Protein AF-A0A6H1TT86-F1 (afdb_monomer_lite)

Sequence (117 aa):
MGYKFLSAMGIAVNMAFFPFTAIAQEIPSELSEGMPYSEARELILEEGWQAPDLRPSNPLNGSEDYQEIENCSGTGVGYCRGYFVNADGDRLVVITVNGSENPDLSSWWIETEKEEF

Radius of gyration: 23.82 Å; chains: 1; bounding box: 59×49×69 Å

pLDDT: mean 82.72, std 16.74, range [40.38, 98.19]

Organism: NCBI:txid2064643

Structure (mmCIF, N/CA/C/O backbone):
data_AF-A0A6H1TT86-F1
#
_entry.id   AF-A0A6H1TT86-F1
#
loop_
_atom_site.group_PDB
_atom_site.id
_atom_site.type_symbol
_atom_site.label_atom_id
_atom_site.label_alt_id
_atom_site.label_comp_id
_atom_site.label_asym_id
_atom_site.label_entity_id
_atom_site.label_seq_id
_atom_site.pdbx_PDB_ins_code
_atom_site.Cartn_x
_atom_site.Cartn_y
_atom_site.Cartn_z
_atom_site.occupancy
_atom_site.B_iso_or_equiv
_atom_site.auth_seq_id
_atom_site.auth_comp_id
_atom_site.auth_asym_id
_atom_site.auth_atom_id
_atom_site.pdbx_PDB_model_num
ATOM 1 N N . MET A 1 1 ? -48.941 -37.033 51.878 1.00 40.38 1 MET A N 1
ATOM 2 C CA . MET A 1 1 ? -48.158 -37.487 50.709 1.00 40.38 1 MET A CA 1
ATOM 3 C C . MET A 1 1 ? -47.507 -36.271 50.056 1.00 40.38 1 MET A C 1
ATOM 5 O O . MET A 1 1 ? -48.226 -35.413 49.575 1.00 40.38 1 MET A O 1
ATOM 9 N N . GLY A 1 2 ? -46.175 -36.188 50.143 1.00 42.03 2 GLY A N 1
ATOM 10 C CA . GLY A 1 2 ? -45.236 -35.492 49.247 1.00 42.03 2 GLY A CA 1
ATOM 11 C C . GLY A 1 2 ? -45.553 -34.097 48.696 1.00 42.03 2 GLY A C 1
ATOM 12 O O . GLY A 1 2 ? -46.149 -33.967 47.636 1.00 42.03 2 GLY A O 1
ATOM 13 N N . TYR A 1 3 ? -44.974 -33.074 49.318 1.00 49.47 3 TYR A 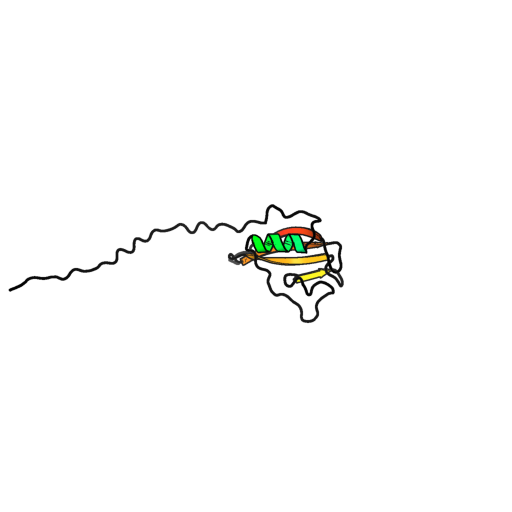N 1
ATOM 14 C CA . TYR A 1 3 ? -44.576 -31.822 48.666 1.00 49.47 3 TYR A CA 1
ATOM 15 C C . TYR A 1 3 ? -43.263 -32.060 47.921 1.00 49.47 3 TYR A C 1
ATOM 17 O O . TYR A 1 3 ? -42.302 -32.457 48.577 1.00 49.47 3 TYR A O 1
ATOM 25 N N . LYS A 1 4 ? -43.194 -31.763 46.617 1.00 47.34 4 LYS A N 1
ATOM 26 C CA . LYS A 1 4 ? -41.954 -31.322 45.953 1.00 47.34 4 LYS A CA 1
ATOM 27 C C . LYS A 1 4 ? -42.287 -30.369 44.806 1.00 47.34 4 LYS A C 1
ATOM 29 O O . LYS A 1 4 ? -42.551 -30.780 43.683 1.00 47.34 4 LYS A O 1
ATOM 34 N N . PHE A 1 5 ? -42.250 -29.082 45.134 1.00 51.34 5 PHE A N 1
ATOM 35 C CA . PHE A 1 5 ? -41.938 -28.024 44.184 1.00 51.34 5 PHE A CA 1
ATOM 36 C C . PHE A 1 5 ? -40.547 -28.318 43.600 1.00 51.34 5 PHE A C 1
ATOM 38 O O . PHE A 1 5 ? -39.573 -28.393 44.345 1.00 51.34 5 PHE A O 1
ATOM 45 N N . LEU A 1 6 ? -40.454 -28.514 42.287 1.00 51.59 6 LEU A N 1
ATOM 46 C CA . LEU A 1 6 ? -39.203 -28.386 41.534 1.00 51.59 6 LEU A CA 1
ATOM 47 C C . LEU A 1 6 ? -39.274 -26.994 40.899 1.00 51.59 6 LEU A C 1
ATOM 49 O O . LEU A 1 6 ? -40.033 -26.769 39.967 1.00 51.59 6 LEU A O 1
ATOM 53 N N . SER A 1 7 ? -38.816 -25.979 41.629 1.00 47.16 7 SER A N 1
ATOM 54 C CA . SER A 1 7 ? -37.470 -25.410 41.501 1.00 47.16 7 SER A CA 1
ATOM 55 C C . SER A 1 7 ? -37.233 -24.866 40.094 1.00 47.16 7 SER A C 1
ATOM 57 O O . SER A 1 7 ? -36.754 -25.564 39.206 1.00 47.16 7 SER A O 1
ATOM 59 N N . ALA A 1 8 ? -37.586 -23.591 39.929 1.00 55.34 8 ALA A N 1
ATOM 60 C CA . ALA A 1 8 ? -37.200 -22.769 38.800 1.00 55.34 8 ALA A CA 1
ATOM 61 C C . ALA A 1 8 ? -35.668 -22.737 38.693 1.00 55.34 8 ALA A C 1
ATOM 63 O O . ALA A 1 8 ? -34.990 -22.196 39.565 1.00 55.34 8 ALA A O 1
ATOM 64 N N . MET A 1 9 ? -35.114 -23.301 37.622 1.00 52.28 9 MET A N 1
ATOM 65 C CA . MET A 1 9 ? -33.766 -22.949 37.183 1.00 52.28 9 MET A CA 1
ATOM 66 C C . MET A 1 9 ? -33.862 -21.617 36.440 1.00 52.28 9 MET A C 1
ATOM 68 O O . MET A 1 9 ? -34.032 -21.569 35.226 1.00 52.28 9 MET A O 1
ATOM 72 N N . GLY A 1 10 ? -33.810 -20.521 37.197 1.00 52.03 10 GLY A N 1
ATOM 73 C CA . GLY A 1 10 ? -33.502 -19.214 36.637 1.00 52.03 10 GLY A CA 1
ATOM 74 C C . GLY A 1 10 ? -32.053 -19.227 36.163 1.00 52.03 10 GLY A C 1
ATOM 75 O O . GLY A 1 10 ? -31.139 -19.336 36.978 1.00 52.03 10 GLY A O 1
ATOM 76 N N . ILE A 1 11 ? -31.836 -19.141 34.852 1.00 59.72 11 ILE A N 1
ATOM 77 C CA . ILE A 1 11 ? -30.513 -18.844 34.305 1.00 59.72 11 ILE A CA 1
ATOM 78 C C . ILE A 1 11 ? -30.256 -17.374 34.636 1.00 59.72 11 ILE A C 1
ATOM 80 O O . ILE A 1 11 ? -30.759 -16.477 33.963 1.00 59.72 11 ILE A O 1
ATOM 84 N N . ALA A 1 12 ? -29.511 -17.118 35.709 1.00 57.47 12 ALA A N 1
ATOM 85 C CA . ALA A 1 12 ? -28.908 -15.816 35.931 1.00 57.47 12 ALA A CA 1
ATOM 86 C C . ALA A 1 12 ? -27.819 -15.643 34.866 1.00 57.47 12 ALA A C 1
ATOM 88 O O . ALA A 1 12 ? -26.670 -16.039 35.059 1.00 57.47 12 ALA A O 1
ATOM 89 N N . VAL A 1 13 ? -28.198 -15.109 33.704 1.00 59.50 13 VAL A N 1
ATOM 90 C CA . VAL A 1 13 ? -27.231 -14.587 32.741 1.00 59.50 13 VAL A CA 1
ATOM 91 C C . VAL A 1 13 ? -26.597 -13.381 33.425 1.00 59.50 13 VAL A C 1
ATOM 93 O O . VAL A 1 13 ? -27.159 -12.290 33.430 1.00 59.50 13 VAL A O 1
ATOM 96 N N . ASN A 1 14 ? -25.455 -13.594 34.080 1.00 54.38 14 ASN A N 1
ATOM 97 C CA . ASN A 1 14 ? -24.563 -12.510 34.464 1.00 54.38 14 ASN A CA 1
ATOM 98 C C . ASN A 1 14 ? -24.122 -11.840 33.159 1.00 54.38 14 ASN A C 1
ATOM 100 O O . ASN A 1 14 ? -23.162 -12.278 32.527 1.00 54.38 14 ASN A O 1
ATOM 104 N N . MET A 1 15 ? -24.863 -10.819 32.721 1.00 63.34 15 MET A N 1
ATOM 105 C CA . MET A 1 15 ? -24.419 -9.867 31.708 1.00 63.34 15 MET A CA 1
ATOM 106 C C . MET A 1 15 ? -23.235 -9.110 32.305 1.00 63.34 15 MET A C 1
ATOM 108 O O . MET A 1 15 ? -23.371 -8.008 32.831 1.00 63.34 15 MET A O 1
ATOM 112 N N . ALA A 1 16 ? -22.058 -9.731 32.262 1.00 63.94 16 ALA A N 1
ATOM 113 C CA . ALA A 1 16 ? -20.820 -8.987 32.261 1.00 63.94 16 ALA A CA 1
ATOM 114 C C . ALA A 1 16 ? -20.870 -8.127 30.994 1.00 63.94 16 ALA A C 1
ATOM 116 O O . ALA A 1 16 ? -20.661 -8.618 29.886 1.00 63.94 16 ALA A O 1
ATOM 117 N N . PHE A 1 17 ? -21.256 -6.862 31.165 1.00 61.78 17 PHE A N 1
ATOM 118 C CA . PHE A 1 17 ? -21.043 -5.806 30.187 1.00 61.78 17 PHE A CA 1
ATOM 119 C C . PHE A 1 17 ? -19.524 -5.683 30.043 1.00 61.78 17 PHE A C 1
ATOM 121 O O . PHE A 1 17 ? -18.879 -4.925 30.763 1.00 61.78 17 PHE A O 1
ATOM 128 N N . PHE A 1 18 ? -18.931 -6.515 29.189 1.00 64.44 18 PHE A N 1
ATOM 129 C CA . PHE A 1 18 ? -17.590 -6.261 28.699 1.00 64.44 18 PHE A CA 1
ATOM 130 C C . PHE A 1 18 ? -17.713 -4.989 27.865 1.00 64.44 18 PHE A C 1
ATOM 132 O O . PHE A 1 18 ? -18.443 -5.010 26.870 1.00 64.44 18 PHE A O 1
ATOM 139 N N . PRO A 1 19 ? -17.108 -3.860 28.279 1.00 57.41 19 PRO A N 1
ATOM 140 C CA . PRO A 1 19 ? -17.035 -2.723 27.388 1.00 57.41 19 PRO A CA 1
ATOM 141 C C . PRO A 1 19 ? -16.298 -3.220 26.145 1.00 57.41 19 PRO A C 1
ATOM 143 O O . PRO A 1 19 ? -15.146 -3.642 26.238 1.00 57.41 19 PRO A O 1
ATOM 146 N N . PHE A 1 20 ? -16.979 -3.221 25.000 1.00 63.59 20 PHE A N 1
ATOM 147 C CA . PHE A 1 20 ? -16.299 -3.238 23.715 1.00 63.59 20 PHE A CA 1
ATOM 148 C C . PHE A 1 20 ? -15.528 -1.925 23.657 1.00 63.59 20 PHE A C 1
ATOM 150 O O . PHE A 1 20 ? -16.052 -0.888 23.257 1.00 63.59 20 PHE A O 1
ATOM 157 N N . THR A 1 21 ? -14.310 -1.930 24.185 1.00 59.62 21 THR A N 1
ATOM 158 C CA . THR A 1 21 ? -13.358 -0.873 23.896 1.00 59.62 21 THR A CA 1
ATOM 159 C C . THR A 1 21 ? -13.057 -1.014 22.415 1.00 59.62 21 THR A C 1
ATOM 161 O O . THR A 1 21 ? -12.434 -1.996 22.018 1.00 59.62 21 THR A O 1
ATOM 164 N N . ALA A 1 22 ? -13.577 -0.093 21.607 1.00 66.50 22 ALA A N 1
ATOM 165 C CA . ALA A 1 22 ? -13.208 0.016 20.206 1.00 66.50 22 ALA A CA 1
ATOM 166 C C . ALA A 1 22 ? -11.712 0.349 20.165 1.00 66.50 22 ALA A C 1
ATOM 168 O O . ALA A 1 22 ? -11.307 1.450 20.542 1.00 66.50 22 ALA A O 1
ATOM 169 N N . ILE A 1 23 ? -10.890 -0.643 19.830 1.00 67.62 23 ILE A N 1
ATOM 170 C CA . ILE A 1 23 ? -9.471 -0.436 19.563 1.00 67.62 23 ILE A CA 1
ATOM 171 C C . ILE A 1 23 ? -9.408 -0.104 18.080 1.00 67.62 23 ILE A C 1
ATOM 173 O O . ILE A 1 23 ? -9.608 -0.992 17.261 1.00 67.62 23 ILE A O 1
ATOM 177 N N . ALA A 1 24 ? -9.185 1.168 17.751 1.00 75.75 24 ALA A N 1
ATOM 178 C CA . ALA A 1 24 ? -8.938 1.561 16.370 1.00 75.75 24 ALA A CA 1
ATOM 179 C C . ALA A 1 24 ? -7.663 0.854 15.892 1.00 75.75 24 ALA A C 1
ATOM 181 O O . ALA A 1 24 ? -6.632 0.954 16.562 1.00 75.75 24 ALA A O 1
ATOM 182 N N . GLN A 1 25 ? -7.734 0.117 14.779 1.00 86.06 25 GLN A N 1
ATOM 183 C CA . GLN A 1 25 ? -6.545 -0.526 14.217 1.00 86.06 25 GLN A CA 1
ATOM 184 C C . GLN A 1 25 ? -5.516 0.549 13.843 1.00 86.06 25 GLN A C 1
ATOM 186 O O . GLN A 1 25 ? -5.832 1.508 13.137 1.00 86.06 25 GLN A O 1
ATOM 191 N N . GLU A 1 26 ? -4.292 0.404 14.347 1.00 87.69 26 GLU A N 1
ATOM 192 C CA . GLU A 1 26 ? -3.222 1.374 14.127 1.00 87.69 26 GLU A CA 1
ATOM 193 C C . GLU A 1 26 ? -2.465 1.094 12.817 1.00 87.69 26 GLU A C 1
ATOM 195 O O . GLU A 1 26 ? -2.540 0.016 12.220 1.00 87.69 26 GLU A O 1
ATOM 200 N N . ILE A 1 27 ? -1.746 2.111 12.345 1.00 92.75 27 ILE A N 1
ATOM 201 C CA . ILE A 1 27 ? -0.837 1.998 11.203 1.00 92.75 27 ILE A CA 1
ATOM 202 C C . ILE A 1 27 ? 0.431 1.262 11.668 1.00 92.75 27 ILE A C 1
ATOM 204 O O . ILE A 1 27 ? 0.954 1.638 12.722 1.00 92.75 27 ILE A O 1
ATOM 208 N N . PRO A 1 28 ? 0.981 0.300 10.895 1.00 93.88 28 PRO A N 1
ATOM 209 C CA . PRO A 1 28 ? 2.230 -0.359 11.268 1.00 93.88 28 PRO A CA 1
ATOM 210 C C . PRO A 1 28 ? 3.347 0.668 11.500 1.00 93.88 28 PRO A C 1
ATOM 212 O O . PRO A 1 28 ? 3.637 1.500 10.636 1.00 93.88 28 PRO A O 1
ATOM 215 N N . SER A 1 29 ? 3.990 0.618 12.670 1.00 94.12 29 SER A N 1
ATOM 216 C CA . SER A 1 29 ? 4.999 1.614 13.069 1.00 94.12 29 SER A CA 1
ATOM 217 C C . SER A 1 29 ? 6.303 1.537 12.271 1.00 94.12 29 SER A C 1
ATOM 219 O O . SER A 1 29 ? 7.123 2.449 12.341 1.00 94.12 29 SER A O 1
ATOM 221 N N . GLU A 1 30 ? 6.506 0.436 11.550 1.00 96.69 30 GLU A N 1
ATOM 222 C CA . GLU A 1 30 ? 7.706 0.152 10.757 1.00 96.69 30 GLU A CA 1
ATOM 223 C C . GLU A 1 30 ? 7.607 0.672 9.316 1.00 96.69 30 GLU A C 1
ATOM 225 O O . GLU A 1 30 ? 8.606 0.662 8.595 1.00 96.69 30 GLU A O 1
ATOM 230 N N . LEU A 1 31 ? 6.438 1.182 8.899 1.00 97.44 31 LEU A N 1
ATOM 231 C CA . LEU A 1 31 ? 6.310 1.833 7.599 1.00 97.44 31 LEU A CA 1
ATOM 232 C C . LEU A 1 31 ? 7.258 3.029 7.502 1.00 97.44 31 LEU A C 1
ATOM 234 O O . LEU A 1 31 ? 7.314 3.892 8.383 1.00 97.44 31 LEU A O 1
ATOM 238 N N . SER A 1 32 ? 7.989 3.091 6.393 1.00 97.69 32 SER A N 1
ATOM 239 C CA . SER A 1 32 ? 8.938 4.162 6.119 1.00 97.69 32 SER A CA 1
ATOM 240 C C . SER A 1 32 ? 8.859 4.613 4.664 1.00 97.69 32 SER A C 1
ATOM 242 O O . SER A 1 32 ? 8.639 3.826 3.747 1.00 97.69 32 SER A O 1
ATOM 244 N N . GLU A 1 33 ? 9.013 5.920 4.451 1.00 97.44 33 GLU A N 1
ATOM 245 C CA . GLU A 1 33 ? 9.076 6.486 3.106 1.00 97.44 33 GLU A CA 1
ATOM 246 C C . GLU A 1 33 ? 10.322 5.959 2.378 1.00 97.44 33 GLU A C 1
ATOM 248 O O . GLU A 1 33 ? 11.425 5.951 2.928 1.00 97.44 33 GLU A O 1
ATOM 253 N N . GLY A 1 34 ? 10.141 5.533 1.130 1.00 96.56 34 GLY A N 1
ATOM 254 C CA . GLY A 1 34 ? 11.188 4.988 0.273 1.00 96.56 34 GLY A CA 1
ATOM 255 C C . GLY A 1 34 ? 11.447 3.490 0.441 1.00 96.56 34 GLY A C 1
ATOM 256 O O . GLY A 1 34 ? 12.317 2.969 -0.253 1.00 96.56 34 GLY A O 1
ATOM 257 N N . MET A 1 35 ? 10.737 2.786 1.331 1.00 97.50 35 MET A N 1
ATOM 258 C CA . MET A 1 35 ? 10.854 1.325 1.413 1.00 97.50 35 MET A CA 1
ATOM 259 C C . MET A 1 35 ? 10.163 0.643 0.222 1.00 97.50 35 MET A C 1
ATOM 261 O O . MET A 1 35 ? 9.178 1.189 -0.284 1.00 97.50 35 MET A O 1
ATOM 265 N N . PRO A 1 36 ? 10.599 -0.556 -0.206 1.00 96.62 36 PRO A N 1
ATOM 266 C CA . PRO A 1 36 ? 9.902 -1.311 -1.242 1.00 96.62 36 PRO A CA 1
ATOM 267 C C . PRO A 1 36 ? 8.431 -1.522 -0.875 1.00 96.62 36 PRO A C 1
ATOM 269 O O . PRO A 1 36 ? 8.110 -1.944 0.238 1.00 96.62 36 PRO A O 1
ATOM 272 N N . TYR A 1 37 ? 7.523 -1.264 -1.814 1.00 96.50 37 TYR A N 1
ATOM 273 C CA . TYR A 1 37 ? 6.092 -1.400 -1.548 1.00 96.50 37 TYR A CA 1
ATOM 274 C C . TYR A 1 37 ? 5.695 -2.836 -1.177 1.00 96.50 37 TYR A C 1
ATOM 276 O O . TYR A 1 37 ? 4.804 -3.033 -0.356 1.00 96.50 37 TYR A O 1
ATOM 284 N N . SER A 1 38 ? 6.383 -3.840 -1.723 1.00 95.38 38 SER A N 1
ATOM 285 C CA . SER A 1 38 ? 6.180 -5.241 -1.347 1.00 95.38 38 SER A CA 1
ATOM 286 C C . SER A 1 38 ? 6.432 -5.497 0.143 1.00 95.38 38 SER A C 1
ATOM 288 O O . SER A 1 38 ? 5.645 -6.193 0.775 1.00 95.38 38 SER A O 1
ATOM 290 N N . GLU A 1 39 ? 7.470 -4.890 0.7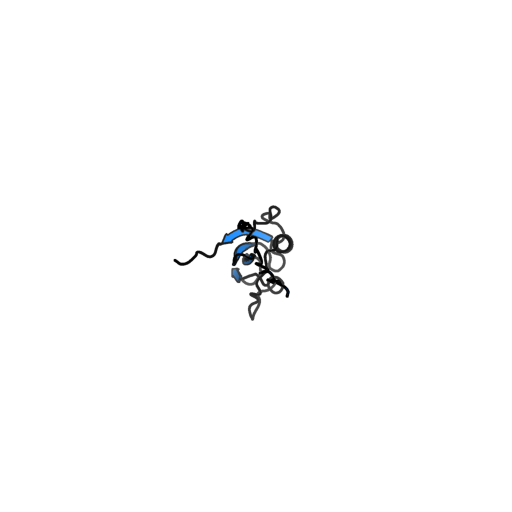18 1.00 97.44 39 GLU A N 1
ATOM 291 C CA . GLU A 1 39 ? 7.797 -5.005 2.144 1.00 97.44 39 GLU A CA 1
ATOM 292 C C . GLU A 1 39 ? 6.781 -4.237 3.002 1.00 97.44 39 GLU A C 1
ATOM 294 O O . GLU A 1 39 ? 6.265 -4.762 3.986 1.00 97.44 39 GLU A O 1
ATOM 299 N N . ALA A 1 40 ? 6.401 -3.025 2.582 1.00 97.81 40 ALA A N 1
ATOM 300 C CA . ALA A 1 40 ? 5.338 -2.267 3.244 1.00 97.81 40 ALA A CA 1
ATOM 301 C C . ALA A 1 40 ? 4.015 -3.045 3.280 1.00 97.81 40 ALA A C 1
ATOM 303 O O . ALA A 1 40 ? 3.315 -3.063 4.291 1.00 97.81 40 ALA A O 1
ATOM 304 N N . ARG A 1 41 ? 3.674 -3.704 2.171 1.00 97.50 41 ARG A N 1
ATOM 305 C CA . ARG A 1 41 ? 2.476 -4.530 2.039 1.00 97.50 41 ARG A CA 1
ATOM 306 C C . ARG A 1 41 ? 2.481 -5.698 3.018 1.00 97.50 41 ARG A C 1
ATOM 308 O O . ARG A 1 41 ? 1.440 -5.976 3.604 1.00 97.50 41 ARG A O 1
ATOM 315 N N . GLU A 1 42 ? 3.612 -6.374 3.197 1.00 97.56 42 GLU A N 1
ATOM 316 C CA . GLU A 1 42 ? 3.734 -7.464 4.171 1.00 97.56 42 GLU A CA 1
ATOM 317 C C . GLU A 1 42 ? 3.446 -6.965 5.590 1.00 97.56 42 GLU A C 1
ATOM 319 O O . GLU A 1 42 ? 2.552 -7.506 6.239 1.00 97.56 42 GLU A O 1
ATOM 324 N N . LEU A 1 43 ? 4.078 -5.864 6.012 1.00 97.94 43 LEU A N 1
ATOM 325 C CA . LEU A 1 43 ? 3.840 -5.254 7.329 1.00 97.94 43 LEU A CA 1
ATOM 326 C C . LEU A 1 43 ? 2.367 -4.880 7.545 1.00 97.94 43 LEU A C 1
ATOM 328 O O . LEU A 1 43 ? 1.798 -5.118 8.609 1.00 97.94 43 LEU A O 1
ATOM 332 N N . ILE A 1 44 ? 1.723 -4.306 6.525 1.00 97.94 44 ILE A N 1
ATOM 333 C CA . ILE A 1 44 ? 0.308 -3.923 6.596 1.00 97.94 44 ILE A CA 1
ATOM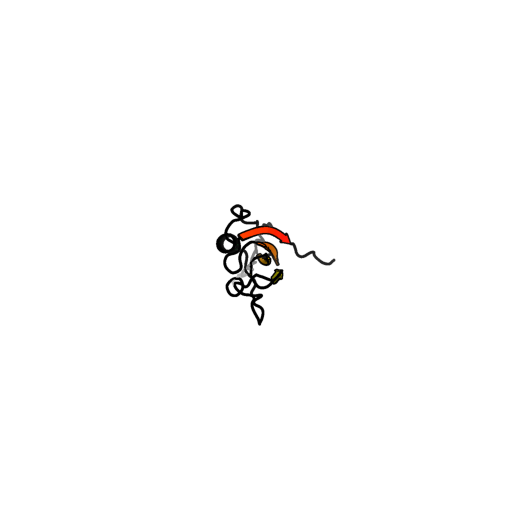 334 C C . ILE A 1 44 ? -0.584 -5.155 6.798 1.00 97.94 44 ILE A C 1
ATOM 336 O O . ILE A 1 44 ? -1.482 -5.138 7.644 1.00 97.94 44 ILE A O 1
ATOM 340 N N . LEU A 1 45 ? -0.332 -6.229 6.047 1.00 96.50 45 LEU A N 1
ATOM 341 C CA . LEU A 1 45 ? -1.095 -7.474 6.154 1.00 96.50 45 LEU A CA 1
ATOM 342 C C . LEU A 1 45 ? -0.860 -8.183 7.498 1.00 96.50 45 LEU A C 1
ATOM 344 O O . LEU A 1 45 ? -1.803 -8.745 8.058 1.00 96.50 45 LEU A O 1
ATOM 348 N N . GLU A 1 46 ? 0.365 -8.149 8.026 1.00 96.00 46 GLU A N 1
ATOM 349 C CA . GLU A 1 46 ? 0.715 -8.738 9.326 1.00 96.00 46 GLU A CA 1
ATOM 350 C C . GLU A 1 46 ? 0.008 -8.047 10.498 1.00 96.00 46 GLU A C 1
ATOM 352 O O . GLU A 1 46 ? -0.450 -8.727 11.419 1.00 96.00 46 GLU A O 1
ATOM 357 N N . GLU A 1 47 ? -0.194 -6.730 10.418 1.00 94.44 47 GLU A N 1
ATOM 358 C CA . GLU A 1 47 ? -0.976 -5.965 11.401 1.00 94.44 47 GLU A CA 1
ATOM 359 C C . GLU A 1 47 ? -2.494 -6.192 11.290 1.00 94.44 47 GLU A C 1
ATOM 361 O O . GLU A 1 47 ? -3.272 -5.664 12.086 1.00 94.44 47 GLU A O 1
ATOM 366 N N . GLY A 1 48 ? -2.938 -7.015 10.336 1.00 94.44 48 GLY A N 1
ATOM 367 C CA . GLY A 1 48 ? -4.318 -7.482 10.211 1.00 94.44 48 GLY A CA 1
ATOM 368 C C . GLY A 1 48 ? -5.183 -6.680 9.241 1.00 94.44 48 GLY A C 1
ATOM 369 O O . GLY A 1 48 ? -6.375 -6.982 9.111 1.00 94.44 48 GLY A O 1
ATOM 370 N N . TRP A 1 49 ? -4.618 -5.691 8.547 1.00 96.81 49 TRP A N 1
ATOM 371 C CA . TRP A 1 49 ? -5.302 -5.015 7.447 1.00 96.81 49 TRP A CA 1
ATOM 372 C C . TRP A 1 49 ? -5.517 -5.984 6.276 1.00 96.81 49 TRP A C 1
ATOM 374 O O . TRP A 1 49 ? -4.741 -6.915 6.059 1.00 96.81 49 TRP A O 1
ATOM 384 N N . GLN A 1 50 ? -6.577 -5.778 5.498 1.00 97.19 50 GLN A N 1
ATOM 385 C CA . GLN A 1 50 ? -6.949 -6.663 4.393 1.00 97.19 50 GLN A CA 1
ATOM 386 C C . GLN A 1 50 ? -6.815 -5.953 3.048 1.00 97.19 50 GLN A C 1
ATOM 388 O O . GLN A 1 50 ? -7.340 -4.858 2.860 1.00 97.19 50 GLN A O 1
ATOM 393 N N . ALA A 1 51 ? -6.148 -6.598 2.090 1.00 96.75 51 ALA A N 1
ATOM 394 C CA . ALA A 1 51 ? -6.077 -6.118 0.714 1.00 96.75 51 ALA A CA 1
ATOM 395 C C . ALA A 1 51 ? -7.397 -6.431 -0.021 1.00 96.75 51 ALA A C 1
ATOM 397 O O . ALA A 1 51 ? -7.697 -7.614 -0.222 1.00 96.75 51 ALA A O 1
ATOM 398 N N . PRO A 1 52 ? -8.186 -5.425 -0.441 1.00 95.19 52 PRO A N 1
ATOM 399 C CA . PRO A 1 52 ? -9.351 -5.652 -1.287 1.00 95.19 52 PRO A CA 1
ATOM 400 C C . PRO A 1 52 ? -8.917 -6.173 -2.663 1.00 95.19 52 PRO A C 1
ATOM 402 O O . PRO A 1 52 ? -7.842 -5.839 -3.152 1.00 95.19 52 PRO A O 1
ATOM 405 N N . ASP A 1 53 ? -9.762 -6.973 -3.311 1.00 93.00 53 ASP A N 1
ATOM 406 C CA . ASP A 1 53 ? -9.522 -7.420 -4.686 1.00 93.00 53 ASP A CA 1
ATOM 407 C C . ASP A 1 53 ? -10.118 -6.409 -5.675 1.00 93.00 53 ASP A C 1
ATOM 409 O O . ASP A 1 53 ? -11.299 -6.481 -6.021 1.00 93.00 53 ASP A O 1
ATOM 413 N N . LEU A 1 54 ? -9.311 -5.428 -6.087 1.00 89.94 54 LEU A N 1
ATOM 414 C CA . LEU A 1 54 ? -9.689 -4.375 -7.040 1.00 89.94 54 LEU A CA 1
ATOM 415 C C . LEU A 1 54 ? -9.206 -4.659 -8.464 1.00 89.94 54 LEU A C 1
ATOM 417 O O . LEU A 1 54 ? -9.367 -3.797 -9.330 1.00 89.94 54 LEU A O 1
ATOM 421 N N . ARG A 1 55 ? -8.613 -5.839 -8.718 1.00 82.88 55 ARG A N 1
ATOM 422 C CA . ARG A 1 55 ? -7.966 -6.173 -9.997 1.00 82.88 55 ARG A CA 1
ATOM 423 C C . ARG A 1 55 ? -8.850 -5.766 -11.186 1.00 82.88 55 ARG A C 1
ATOM 425 O O . ARG A 1 55 ? -9.914 -6.360 -11.396 1.00 82.88 55 ARG A O 1
ATOM 432 N N . PRO A 1 56 ? -8.432 -4.777 -11.998 1.00 77.69 56 PRO A N 1
ATOM 433 C CA . PRO A 1 56 ? -9.216 -4.363 -13.147 1.00 77.69 56 PRO A CA 1
ATOM 434 C C . PRO A 1 56 ? -9.147 -5.438 -14.235 1.00 77.69 56 PRO A C 1
ATOM 436 O O . PRO A 1 56 ? -8.179 -6.187 -14.341 1.00 77.69 56 PRO A O 1
ATOM 439 N N . SER A 1 57 ? -10.147 -5.478 -15.120 1.00 80.81 57 SER A N 1
ATOM 440 C CA . SER A 1 57 ? -10.164 -6.441 -16.235 1.00 80.81 57 SER A CA 1
ATOM 441 C C . SER A 1 57 ? -8.989 -6.283 -17.210 1.00 80.81 57 SER A C 1
ATOM 443 O O . SER A 1 57 ? -8.713 -7.197 -17.980 1.00 80.81 57 SER A O 1
ATOM 445 N N . ASN A 1 58 ? -8.323 -5.126 -17.200 1.00 80.62 58 ASN A N 1
ATOM 446 C CA . ASN A 1 58 ? -7.118 -4.855 -17.973 1.00 80.62 58 ASN A CA 1
ATOM 447 C C . ASN A 1 58 ? -6.067 -4.213 -17.047 1.00 80.62 58 ASN A C 1
ATOM 449 O O . ASN A 1 58 ? -6.084 -2.988 -16.894 1.00 80.62 58 ASN A O 1
ATOM 453 N N . PRO A 1 59 ? -5.223 -5.018 -16.377 1.00 78.25 59 PRO A N 1
ATOM 454 C CA . PRO A 1 59 ? -4.251 -4.519 -15.411 1.00 78.25 59 PRO A CA 1
ATOM 455 C C . PRO A 1 59 ? -3.159 -3.681 -16.077 1.00 78.25 59 PRO A C 1
ATOM 457 O O . PRO A 1 59 ? -2.803 -3.872 -17.240 1.00 78.25 59 PRO A O 1
ATOM 460 N N . LEU A 1 60 ? -2.630 -2.725 -15.316 1.00 78.62 60 LEU A N 1
ATOM 461 C CA . LEU A 1 60 ? -1.410 -2.006 -15.669 1.00 78.62 60 LEU A CA 1
ATOM 462 C C . LEU A 1 60 ? -0.203 -2.927 -15.476 1.00 78.62 60 LEU A C 1
ATOM 464 O O . LEU A 1 60 ? -0.259 -3.862 -14.672 1.00 78.62 60 LEU A O 1
ATOM 468 N N . ASN A 1 61 ? 0.904 -2.635 -16.160 1.00 76.44 61 ASN A N 1
ATOM 469 C CA . ASN A 1 61 ? 2.123 -3.420 -15.978 1.00 76.44 61 ASN A CA 1
ATOM 470 C C . ASN A 1 61 ? 2.580 -3.350 -14.506 1.00 76.44 61 ASN A C 1
ATOM 472 O O . ASN A 1 61 ? 2.609 -2.257 -13.932 1.00 76.44 61 ASN A O 1
ATOM 476 N N . GLY A 1 62 ? 2.863 -4.507 -13.904 1.00 76.88 62 GLY A N 1
ATOM 477 C CA . GLY A 1 62 ? 3.262 -4.646 -12.500 1.00 76.88 62 GLY A CA 1
ATOM 478 C C . GLY A 1 62 ? 2.130 -4.536 -11.471 1.00 76.88 62 GLY A C 1
ATOM 479 O O . GLY A 1 62 ? 2.383 -4.701 -10.285 1.00 76.88 62 GLY A O 1
ATOM 480 N N . SER A 1 63 ? 0.881 -4.269 -11.881 1.00 80.31 63 SER A N 1
ATOM 481 C CA . SER A 1 63 ? -0.269 -4.196 -10.950 1.00 80.31 63 SER A CA 1
ATOM 482 C C . SER A 1 63 ? -0.932 -5.548 -10.675 1.00 80.31 63 SER A C 1
ATOM 484 O O . SER A 1 63 ? -1.776 -5.659 -9.792 1.00 80.31 63 SER A O 1
ATOM 486 N N . GLU A 1 64 ? -0.552 -6.588 -11.416 1.00 82.69 64 GLU A N 1
ATOM 487 C CA . GLU A 1 64 ? -1.140 -7.932 -11.329 1.00 82.69 64 GLU A CA 1
ATOM 488 C C . GLU A 1 64 ? -0.928 -8.567 -9.943 1.00 82.69 64 GLU A C 1
ATOM 490 O O . GLU A 1 64 ? -1.795 -9.300 -9.447 1.00 82.69 64 GLU A O 1
ATOM 495 N N . ASP A 1 65 ? 0.187 -8.209 -9.303 1.00 85.25 65 ASP A N 1
ATOM 496 C CA . ASP A 1 65 ? 0.589 -8.669 -7.974 1.00 85.25 65 ASP A CA 1
ATOM 497 C C . ASP A 1 65 ? -0.013 -7.828 -6.830 1.00 85.25 65 ASP A C 1
ATOM 499 O O . ASP A 1 65 ? -0.052 -8.283 -5.684 1.00 85.25 65 ASP A O 1
ATOM 503 N N . TYR A 1 66 ? -0.553 -6.640 -7.134 1.00 90.62 66 TYR A N 1
ATOM 504 C CA . TYR A 1 66 ? -1.072 -5.678 -6.156 1.00 90.62 66 TYR A CA 1
ATOM 505 C C . TYR A 1 66 ? -2.560 -5.395 -6.394 1.00 90.62 66 TYR A C 1
ATOM 507 O O . TYR A 1 66 ? -2.956 -4.395 -6.993 1.00 90.62 66 TYR A O 1
ATOM 515 N N . GLN A 1 67 ? -3.402 -6.307 -5.907 1.00 92.56 67 GLN A N 1
ATOM 516 C CA . GLN A 1 67 ? -4.860 -6.251 -6.069 1.00 92.56 67 GLN A CA 1
ATOM 517 C C . GLN A 1 67 ? -5.517 -5.055 -5.365 1.00 92.56 67 GLN A C 1
ATOM 519 O O . GLN A 1 67 ? -6.613 -4.660 -5.739 1.00 92.56 67 GLN A O 1
ATOM 524 N N . GLU A 1 68 ? -4.847 -4.480 -4.375 1.00 95.06 68 GLU A N 1
ATOM 525 C CA . GLU A 1 68 ? -5.283 -3.325 -3.592 1.00 95.06 68 GLU A CA 1
ATOM 526 C C . GLU A 1 68 ? -5.072 -1.968 -4.292 1.00 95.06 68 GLU A C 1
ATOM 528 O O . GLU A 1 68 ? -5.461 -0.928 -3.752 1.00 95.06 68 GLU A O 1
ATOM 533 N N . ILE A 1 69 ? -4.438 -1.953 -5.471 1.00 93.06 69 ILE A N 1
ATOM 534 C CA . ILE A 1 69 ? -4.200 -0.731 -6.245 1.00 93.06 69 ILE A CA 1
ATOM 535 C C . ILE A 1 69 ? -5.498 -0.281 -6.918 1.00 93.06 69 ILE A C 1
ATOM 537 O O . ILE A 1 69 ? -6.079 -0.988 -7.739 1.00 93.06 69 ILE A O 1
ATOM 541 N N . GLU A 1 70 ? -5.935 0.932 -6.587 1.00 91.62 70 GLU A N 1
ATOM 542 C CA . GLU A 1 70 ? -7.192 1.514 -7.059 1.00 91.62 70 GLU A CA 1
ATOM 543 C C . GLU A 1 70 ? -6.994 2.284 -8.369 1.00 91.62 70 GLU A C 1
ATOM 545 O O . GLU A 1 70 ? -7.743 2.113 -9.334 1.00 91.62 70 GLU A O 1
ATOM 550 N N . ASN A 1 71 ? -5.987 3.156 -8.419 1.00 89.88 71 ASN A N 1
ATOM 551 C CA . ASN A 1 71 ? -5.743 4.019 -9.568 1.00 89.88 71 ASN A CA 1
ATOM 552 C C . ASN A 1 71 ? -4.285 4.476 -9.646 1.00 89.88 71 ASN A C 1
ATOM 554 O O . ASN A 1 71 ? -3.631 4.717 -8.635 1.00 89.88 71 ASN A O 1
ATOM 558 N N . CYS A 1 72 ? -3.791 4.663 -10.870 1.00 90.25 72 CYS A N 1
ATOM 559 C CA . CYS A 1 72 ? -2.413 5.069 -11.134 1.00 90.25 72 CYS A CA 1
ATOM 560 C C . CYS A 1 72 ? -2.334 6.243 -12.106 1.00 90.25 72 CYS A C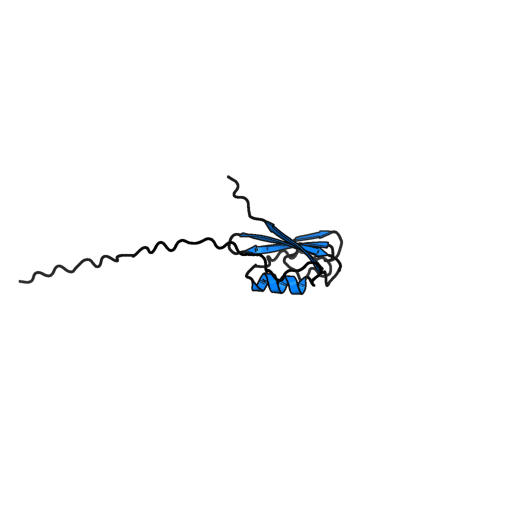 1
ATOM 562 O O . CYS A 1 72 ? -3.152 6.379 -13.018 1.00 90.25 72 CYS A O 1
ATOM 564 N N . SER A 1 73 ? -1.298 7.065 -11.947 1.00 87.69 73 SER A N 1
ATOM 565 C CA . SER A 1 73 ? -0.899 8.056 -12.942 1.00 87.69 73 SER A CA 1
ATOM 566 C C . SER A 1 73 ? 0.099 7.419 -13.911 1.00 87.69 73 SER A C 1
ATOM 568 O O . SER A 1 73 ? 1.278 7.266 -13.596 1.00 87.69 73 SER A O 1
ATOM 570 N N . GLY A 1 74 ? -0.372 7.022 -15.095 1.00 82.12 74 GLY A N 1
ATOM 571 C CA . GLY A 1 74 ? 0.461 6.434 -16.149 1.00 82.12 74 GLY A CA 1
ATOM 572 C C . GLY A 1 74 ? 0.158 4.960 -16.423 1.00 82.12 74 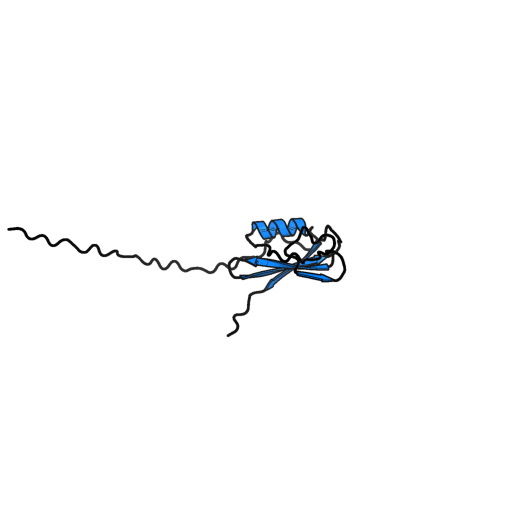GLY A C 1
ATOM 573 O O . GLY A 1 74 ? -0.979 4.520 -16.293 1.00 82.12 74 GLY A O 1
ATOM 574 N N . THR A 1 75 ? 1.167 4.212 -16.880 1.00 76.88 75 THR A N 1
ATOM 575 C CA . THR A 1 75 ? 1.006 2.840 -17.408 1.00 76.88 75 THR A CA 1
ATOM 576 C C . THR A 1 75 ? 1.588 1.734 -16.521 1.00 76.88 75 THR A C 1
ATOM 578 O O . THR A 1 75 ? 1.526 0.568 -16.903 1.00 76.88 75 THR A O 1
ATOM 581 N N . GLY A 1 76 ? 2.186 2.077 -15.379 1.00 81.25 76 GLY A N 1
ATOM 582 C CA . GLY A 1 76 ? 2.784 1.119 -14.442 1.00 81.25 76 GLY A CA 1
ATOM 583 C C . GLY A 1 76 ? 2.584 1.549 -12.991 1.00 81.25 76 GLY A C 1
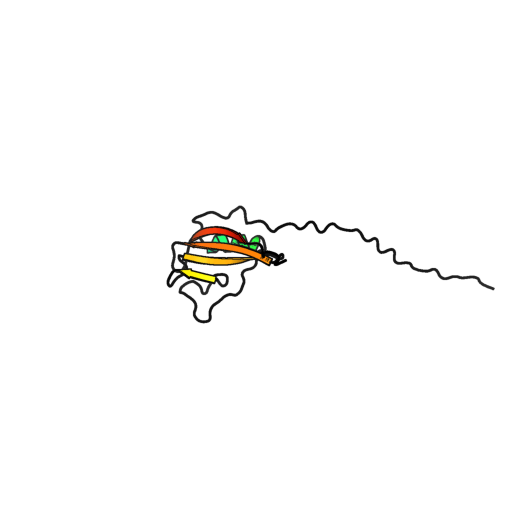ATOM 584 O O . GLY A 1 76 ? 1.946 2.573 -12.741 1.00 81.25 76 GLY A O 1
ATOM 585 N N . VAL A 1 77 ? 3.157 0.799 -12.046 1.00 80.44 77 VAL A N 1
ATOM 586 C CA . VAL A 1 77 ? 2.875 0.974 -10.606 1.00 80.44 77 VAL A CA 1
ATOM 587 C C . VAL A 1 77 ? 3.666 2.077 -9.884 1.00 80.44 77 VAL A C 1
ATOM 589 O O . VAL A 1 77 ? 3.687 2.155 -8.659 1.00 80.44 77 VAL A O 1
ATOM 592 N N . GLY A 1 78 ? 4.299 2.970 -10.646 1.00 86.69 78 GLY A N 1
ATOM 593 C CA . GLY A 1 78 ? 5.280 3.930 -10.131 1.00 86.69 78 GLY A CA 1
ATOM 594 C C . GLY A 1 78 ? 4.694 5.245 -9.647 1.00 86.69 78 GLY A C 1
ATOM 595 O O . GLY A 1 78 ? 5.456 6.122 -9.264 1.00 86.69 78 GLY A O 1
ATOM 596 N N . TYR A 1 79 ? 3.378 5.414 -9.735 1.00 93.81 79 TYR A N 1
ATOM 597 C CA . TYR A 1 79 ? 2.633 6.445 -9.022 1.00 93.81 79 TYR A CA 1
ATOM 598 C C . TYR A 1 79 ? 1.181 5.999 -8.905 1.00 93.81 79 TYR A C 1
ATOM 600 O O . TYR A 1 79 ? 0.364 6.298 -9.783 1.00 93.81 79 TYR A O 1
ATOM 608 N N . CYS A 1 80 ? 0.867 5.239 -7.862 1.00 93.56 80 CYS A N 1
ATOM 609 C CA . CYS A 1 80 ? -0.468 4.696 -7.651 1.00 93.56 80 CYS A CA 1
ATOM 610 C C . CYS A 1 80 ? -0.990 5.007 -6.263 1.00 93.56 80 CYS A C 1
ATOM 612 O O . CYS A 1 80 ? -0.226 5.127 -5.309 1.00 93.56 80 CYS A O 1
ATOM 614 N N . ARG A 1 81 ? -2.312 5.082 -6.166 1.00 95.62 81 ARG A N 1
ATOM 615 C CA . ARG A 1 81 ? -3.043 4.996 -4.912 1.00 95.62 81 ARG A CA 1
ATOM 616 C C . ARG A 1 81 ? -3.597 3.583 -4.781 1.00 95.62 81 ARG A C 1
ATOM 618 O O . ARG A 1 81 ? -4.190 3.050 -5.720 1.00 95.62 81 ARG A O 1
ATOM 625 N N . GLY A 1 82 ? -3.407 3.003 -3.609 1.00 95.56 82 GLY A N 1
ATOM 626 C CA . GLY A 1 82 ? -4.061 1.774 -3.178 1.00 95.56 82 GLY A CA 1
ATOM 627 C C . GLY A 1 82 ? -4.606 1.935 -1.769 1.00 95.56 82 GLY A C 1
ATOM 628 O O . GLY A 1 82 ? -4.343 2.945 -1.106 1.00 95.56 82 GLY A O 1
ATOM 629 N N . TYR A 1 83 ? -5.372 0.954 -1.309 1.00 97.62 83 TYR A N 1
ATOM 630 C CA . TYR A 1 83 ? -5.834 0.950 0.073 1.00 97.62 83 TYR A CA 1
ATOM 631 C C . TYR A 1 83 ? -6.057 -0.454 0.625 1.00 97.62 83 TYR A C 1
ATOM 633 O O . TYR A 1 83 ? -6.409 -1.376 -0.103 1.00 97.62 83 TYR A O 1
ATOM 641 N N . PHE A 1 84 ? -5.919 -0.580 1.939 1.00 97.69 84 PHE A N 1
ATOM 642 C CA . PHE A 1 84 ? -6.288 -1.761 2.712 1.00 97.69 84 PHE A CA 1
ATOM 643 C C . PHE A 1 84 ? -7.457 -1.422 3.630 1.00 97.69 84 PHE A C 1
ATOM 645 O O . PHE A 1 84 ? -7.655 -0.254 3.953 1.00 97.69 84 PHE A O 1
ATOM 652 N N . VAL A 1 85 ? -8.225 -2.421 4.055 1.00 96.31 85 VAL A N 1
ATOM 653 C CA . VAL A 1 85 ? -9.384 -2.237 4.941 1.00 96.31 85 VAL A CA 1
ATOM 654 C C . VAL A 1 85 ? -9.201 -2.956 6.271 1.00 96.31 85 VAL A C 1
ATOM 656 O O . VAL A 1 85 ? -8.702 -4.083 6.295 1.00 96.31 85 VAL A O 1
ATOM 659 N N . ASN A 1 86 ? -9.603 -2.314 7.367 1.00 94.00 86 ASN A N 1
ATOM 660 C CA . ASN A 1 86 ? -9.653 -2.943 8.688 1.00 94.00 86 ASN A CA 1
ATOM 661 C C . ASN A 1 86 ? -11.029 -3.569 8.977 1.00 94.00 86 ASN A C 1
ATOM 663 O O . ASN A 1 86 ? -11.955 -3.500 8.166 1.00 94.00 86 ASN A O 1
ATOM 667 N N . ALA A 1 87 ? -11.168 -4.194 10.150 1.00 91.44 87 ALA A N 1
ATOM 668 C CA . ALA A 1 87 ? -12.428 -4.791 10.599 1.00 91.44 87 ALA A CA 1
ATOM 669 C C . ALA A 1 87 ? -13.544 -3.760 10.859 1.00 91.44 87 ALA A C 1
ATOM 671 O O . ALA A 1 87 ? -14.720 -4.120 10.805 1.00 91.44 87 ALA A O 1
ATOM 672 N N . ASP A 1 88 ? -13.175 -2.504 11.114 1.00 89.62 88 ASP A N 1
ATOM 673 C CA . ASP A 1 88 ? -14.095 -1.390 11.352 1.00 89.62 88 ASP A CA 1
ATOM 674 C C . ASP A 1 88 ? -14.543 -0.708 10.043 1.00 89.62 88 ASP A C 1
ATOM 676 O O . ASP A 1 88 ? -15.465 0.104 10.049 1.00 89.62 88 ASP A O 1
ATOM 680 N N . GLY A 1 89 ? -13.943 -1.076 8.905 1.00 91.44 89 GLY A N 1
ATOM 681 C CA . GLY A 1 89 ? -14.219 -0.499 7.588 1.00 91.44 89 GLY A CA 1
ATOM 682 C C . GLY A 1 89 ? -13.357 0.714 7.224 1.00 91.44 89 GLY A C 1
ATOM 683 O O . GLY A 1 89 ? -13.513 1.248 6.124 1.00 91.44 89 GLY A O 1
ATOM 684 N N . ASP A 1 90 ? -12.424 1.129 8.084 1.00 93.81 90 ASP A N 1
ATOM 685 C CA . ASP A 1 90 ? -11.469 2.186 7.755 1.00 93.81 90 ASP A CA 1
ATOM 686 C C . ASP A 1 90 ? -10.529 1.745 6.640 1.00 93.81 90 ASP A C 1
ATOM 688 O O . ASP A 1 90 ? -10.196 0.562 6.503 1.00 93.81 90 ASP A O 1
ATOM 692 N N . ARG A 1 91 ? -10.046 2.722 5.872 1.00 96.31 91 ARG A N 1
ATOM 693 C CA . ARG A 1 91 ? -9.115 2.501 4.769 1.00 96.31 91 ARG A CA 1
ATOM 694 C C . ARG A 1 91 ? -7.729 3.015 5.122 1.00 96.31 91 ARG A C 1
ATOM 696 O O . ARG A 1 91 ? -7.552 4.220 5.269 1.00 96.31 91 ARG A O 1
ATOM 703 N N . LEU A 1 92 ? -6.733 2.136 5.182 1.00 97.62 92 LEU A N 1
ATOM 704 C CA . LEU A 1 92 ? -5.328 2.540 5.157 1.00 97.62 92 LEU A CA 1
ATOM 705 C C . LEU A 1 92 ? -4.927 2.786 3.707 1.00 97.62 92 LEU A C 1
ATOM 707 O O . LEU A 1 92 ? -4.726 1.848 2.937 1.00 97.62 92 LEU A O 1
ATOM 711 N N . VAL A 1 93 ? -4.834 4.055 3.336 1.00 98.00 93 VAL A N 1
ATOM 712 C CA . VAL A 1 93 ? -4.414 4.499 2.010 1.00 98.00 93 VAL A CA 1
ATOM 713 C C . VAL A 1 93 ? -2.900 4.477 1.921 1.00 98.00 93 VAL A C 1
ATOM 715 O O . VAL A 1 93 ? -2.214 4.887 2.856 1.00 98.00 93 VAL A O 1
ATOM 718 N N . VAL A 1 94 ? -2.390 4.043 0.772 1.00 98.00 94 VAL A N 1
ATOM 719 C CA . VAL A 1 94 ? -0.965 4.022 0.441 1.00 98.00 94 VAL A CA 1
ATOM 720 C C . VAL A 1 94 ? -0.734 4.659 -0.922 1.00 98.00 94 VAL A C 1
ATOM 722 O O . VAL A 1 94 ? -1.520 4.468 -1.854 1.00 98.00 94 VAL A O 1
ATOM 725 N N . ILE A 1 95 ? 0.360 5.406 -1.042 1.00 97.38 95 ILE A N 1
ATOM 726 C CA . ILE A 1 95 ? 0.837 5.965 -2.305 1.00 97.38 95 ILE A CA 1
ATOM 727 C C . ILE A 1 95 ? 2.172 5.330 -2.653 1.00 97.38 95 ILE A C 1
ATOM 729 O O . ILE A 1 95 ? 3.104 5.385 -1.850 1.00 97.38 95 ILE A O 1
ATOM 733 N N . THR A 1 96 ? 2.276 4.778 -3.857 1.00 96.19 96 THR A N 1
ATOM 734 C CA . THR A 1 96 ? 3.526 4.241 -4.399 1.00 96.19 96 THR A CA 1
ATOM 735 C C . THR A 1 96 ? 4.231 5.262 -5.292 1.00 96.19 96 THR A C 1
ATOM 737 O O . THR A 1 96 ? 3.581 6.135 -5.870 1.00 96.19 96 THR A O 1
ATOM 740 N N . VAL A 1 97 ? 5.556 5.164 -5.424 1.00 94.94 97 VAL A N 1
ATOM 741 C CA . VAL A 1 97 ? 6.388 5.969 -6.336 1.00 94.94 97 VAL A CA 1
ATOM 742 C C . VAL A 1 97 ? 7.469 5.114 -7.021 1.00 94.94 97 VAL A C 1
ATOM 744 O O . VAL A 1 97 ? 7.739 3.999 -6.603 1.00 94.94 97 VAL A O 1
ATOM 747 N N . ASN A 1 98 ? 8.129 5.638 -8.059 1.00 86.81 98 ASN A N 1
ATOM 748 C CA . ASN A 1 98 ? 9.431 5.160 -8.561 1.00 86.81 98 ASN A CA 1
ATOM 749 C C . ASN A 1 98 ? 9.552 3.672 -8.970 1.00 86.81 98 ASN A C 1
ATOM 751 O O . ASN A 1 98 ? 10.530 3.017 -8.631 1.00 86.81 98 ASN A O 1
ATOM 755 N N . GLY A 1 99 ? 8.658 3.133 -9.800 1.00 74.19 99 GLY A N 1
ATOM 756 C CA . GLY A 1 99 ? 8.907 1.810 -10.392 1.00 74.19 99 GLY A CA 1
ATOM 757 C C . GLY A 1 99 ? 7.746 1.267 -11.206 1.00 74.19 99 GLY A C 1
ATOM 758 O O . GLY A 1 99 ? 6.601 1.416 -10.818 1.00 74.19 99 GLY A O 1
ATOM 759 N N . SER A 1 100 ? 8.006 0.632 -12.350 1.00 70.25 100 SER A N 1
ATOM 760 C CA . SER A 1 100 ? 6.938 -0.005 -13.137 1.00 70.25 100 SER A CA 1
ATOM 761 C C . SER A 1 100 ? 6.529 -1.383 -12.619 1.00 70.25 100 SER A C 1
ATOM 763 O O . SER A 1 100 ? 5.484 -1.862 -13.027 1.00 70.25 100 SER A O 1
ATOM 765 N N . GLU A 1 101 ? 7.342 -2.004 -11.760 1.00 75.94 101 GLU A N 1
ATOM 766 C CA . GLU A 1 101 ? 7.144 -3.368 -11.233 1.00 75.94 101 GLU A CA 1
ATOM 767 C C . GLU A 1 101 ? 7.474 -3.439 -9.732 1.00 75.94 101 GLU A C 1
ATOM 769 O O . GLU A 1 101 ? 6.710 -3.998 -8.954 1.00 75.94 101 GLU A O 1
ATOM 774 N N . ASN A 1 102 ? 8.563 -2.783 -9.310 1.00 85.81 102 ASN A N 1
ATOM 775 C CA . ASN A 1 102 ? 8.976 -2.676 -7.908 1.00 85.81 102 ASN A CA 1
ATOM 776 C C . ASN A 1 102 ? 8.947 -1.208 -7.469 1.00 85.81 102 ASN A C 1
ATOM 778 O O . ASN A 1 102 ? 9.979 -0.542 -7.562 1.00 85.81 102 ASN A O 1
ATOM 782 N N . PRO A 1 103 ? 7.779 -0.662 -7.103 1.00 93.06 103 PRO A N 1
ATOM 783 C CA . PRO A 1 103 ? 7.690 0.710 -6.644 1.00 93.06 103 PRO A CA 1
ATOM 784 C C . PRO A 1 103 ? 8.041 0.819 -5.154 1.00 93.06 103 PRO A C 1
ATOM 786 O O . PRO A 1 103 ? 7.969 -0.159 -4.407 1.00 93.06 103 PRO A O 1
ATOM 789 N N . ASP A 1 104 ? 8.354 2.031 -4.719 1.00 96.31 104 ASP A N 1
ATOM 790 C CA . ASP A 1 104 ? 8.589 2.377 -3.321 1.00 96.31 104 ASP A CA 1
ATOM 791 C C . ASP A 1 104 ? 7.302 2.916 -2.681 1.00 96.31 104 ASP A C 1
ATOM 793 O O . ASP A 1 104 ? 6.470 3.534 -3.351 1.00 96.31 104 ASP A O 1
ATOM 797 N N . LEU A 1 105 ? 7.145 2.751 -1.370 1.00 97.38 105 LEU A N 1
ATOM 798 C CA . LEU A 1 105 ? 6.123 3.439 -0.588 1.00 97.38 105 LEU A CA 1
ATOM 799 C C . LEU A 1 105 ? 6.510 4.915 -0.413 1.00 97.38 105 LEU A C 1
ATOM 801 O O . LEU A 1 105 ? 7.601 5.227 0.053 1.00 97.38 105 LEU A O 1
ATOM 805 N N . SER A 1 106 ? 5.609 5.839 -0.739 1.00 97.62 106 SER A N 1
ATOM 806 C CA . SER A 1 106 ? 5.836 7.282 -0.584 1.00 97.62 106 SER A CA 1
ATOM 807 C C . SER A 1 106 ? 5.093 7.888 0.598 1.00 97.62 106 SER A C 1
ATOM 809 O O . SER A 1 106 ? 5.650 8.713 1.312 1.00 97.62 106 SER A O 1
ATOM 811 N N . SER A 1 107 ? 3.822 7.540 0.796 1.00 97.62 107 SER A N 1
ATOM 812 C CA . SER A 1 107 ? 3.019 8.093 1.894 1.00 97.62 107 SER A CA 1
ATOM 813 C C . SER A 1 107 ? 1.837 7.193 2.224 1.00 97.62 107 SER A C 1
ATOM 815 O O . SER A 1 107 ? 1.445 6.357 1.408 1.00 97.62 107 SER A O 1
ATOM 817 N N . TRP A 1 108 ? 1.291 7.349 3.430 1.00 98.19 108 TRP A N 1
ATOM 818 C CA . TRP A 1 108 ? 0.171 6.552 3.920 1.00 98.19 108 TRP A CA 1
ATOM 819 C C . TRP A 1 108 ? -0.641 7.299 4.986 1.00 98.19 108 TRP A C 1
ATOM 821 O O . TRP A 1 108 ? -0.103 8.138 5.713 1.00 98.19 108 TRP A O 1
ATOM 831 N N . TRP A 1 109 ? -1.945 7.027 5.059 1.00 96.81 109 TRP A N 1
ATOM 832 C CA . TRP A 1 109 ? -2.863 7.610 6.051 1.00 96.81 109 TRP A CA 1
ATOM 833 C C . TRP A 1 109 ? -4.149 6.786 6.177 1.00 96.81 109 TRP A C 1
ATOM 835 O O . TRP A 1 109 ? -4.482 6.019 5.280 1.00 96.81 109 TRP A O 1
ATOM 845 N N . ILE A 1 110 ? -4.895 6.969 7.271 1.00 95.62 110 ILE A N 1
ATOM 846 C CA . ILE A 1 110 ? -6.212 6.344 7.458 1.00 95.62 110 ILE A CA 1
ATOM 847 C C . ILE A 1 110 ? -7.322 7.294 6.986 1.00 95.62 110 ILE A C 1
ATOM 849 O O . ILE A 1 110 ? -7.368 8.460 7.383 1.00 95.62 110 ILE A O 1
ATOM 853 N N . GLU A 1 111 ? -8.235 6.780 6.166 1.00 94.25 111 GLU A N 1
ATOM 854 C CA . GLU A 1 111 ? -9.528 7.380 5.844 1.00 94.25 111 GLU A CA 1
ATOM 855 C C . GLU A 1 111 ? -10.632 6.605 6.572 1.00 94.25 111 GLU A C 1
ATOM 857 O O . GLU A 1 111 ? -10.875 5.434 6.291 1.00 94.25 111 GLU A O 1
ATOM 862 N N . THR A 1 112 ? -11.303 7.267 7.509 1.00 86.19 112 THR A N 1
ATOM 863 C CA . THR A 1 112 ? -12.495 6.753 8.198 1.00 86.19 112 THR A CA 1
ATOM 864 C C . THR A 1 112 ? -13.708 6.941 7.288 1.00 86.19 112 THR A C 1
ATOM 866 O O . THR A 1 112 ? -13.874 8.028 6.716 1.00 86.19 112 THR A O 1
ATOM 869 N N . GLU A 1 113 ? -14.589 5.944 7.161 1.00 70.25 113 GLU A N 1
ATOM 870 C CA . GLU A 1 113 ? -15.889 6.197 6.529 1.00 70.25 113 GLU A CA 1
ATOM 871 C C . GLU A 1 113 ? -16.654 7.198 7.411 1.00 70.25 113 GLU A C 1
ATOM 873 O O . GLU A 1 113 ? -16.928 6.952 8.584 1.00 70.25 113 GLU A O 1
ATOM 878 N N . LYS A 1 114 ? -16.934 8.396 6.881 1.00 58.28 114 LYS A N 1
ATOM 879 C CA . LYS A 1 114 ? -17.766 9.366 7.598 1.00 58.28 114 LYS A CA 1
ATOM 880 C C . LYS A 1 114 ? -19.173 8.792 7.666 1.00 58.28 114 LYS A C 1
ATOM 882 O O . LYS A 1 114 ? -19.783 8.599 6.621 1.00 58.28 114 LYS A O 1
ATOM 887 N N . GLU A 1 115 ? -19.692 8.584 8.875 1.00 53.66 115 GLU A N 1
ATOM 888 C CA . GLU A 1 115 ? -21.126 8.389 9.084 1.00 53.66 115 GLU A CA 1
ATOM 889 C C . GLU A 1 115 ? -21.871 9.560 8.413 1.00 53.66 115 GLU A C 1
ATOM 891 O O . GLU A 1 115 ? -21.787 10.710 8.855 1.00 53.66 115 GLU A O 1
ATOM 896 N N . GLU A 1 116 ? -22.538 9.295 7.287 1.00 52.44 116 GLU A N 1
ATOM 897 C CA . GLU A 1 116 ? -23.500 10.227 6.702 1.00 52.44 116 GLU A CA 1
ATOM 898 C C . GLU A 1 116 ? -24.712 10.280 7.648 1.00 52.44 116 GLU A C 1
ATOM 900 O O . GLU A 1 116 ? -25.509 9.344 7.700 1.00 52.44 116 GLU A O 1
ATOM 905 N N . PHE A 1 117 ? -24.798 11.352 8.446 1.00 43.78 117 PHE A N 1
ATOM 906 C CA . PHE A 1 117 ? -25.934 11.671 9.322 1.00 43.78 117 PHE A CA 1
ATOM 907 C C . PHE A 1 117 ? -27.104 12.300 8.558 1.00 43.78 117 PHE A C 1
ATOM 909 O O . PHE A 1 117 ? -26.853 13.192 7.712 1.00 43.78 117 PHE A O 1
#

Secondary structure (DSSP, 8-state):
-----------------------PPPPPTT--TTSBHHHHHHHHHHTT-B------SSPPBT-TT-TTEEEESSSBTTEEEEEEE-TTS-EEEEEEES-SSSPEEEEEEEE------

Foldseek 3Di:
DDDDDDDDPDPPPPPPPPPPPPDDQDQQPPDDAFAWVVVSVVSCVVSPWAQDQCQDPDDAQQCPVRRQWNDADDRAQAWTWGWTAHPQGKTWIWTWHDDRNTTTTHDIDIDDDDPPD